Protein AF-A0A918CY23-F1 (afdb_monomer_lite)

Organism: NCBI:txid1324013

Structure (mmCIF, N/CA/C/O backbone):
data_AF-A0A918CY23-F1
#
_entry.id   AF-A0A918CY23-F1
#
loop_
_atom_site.group_PDB
_atom_site.id
_atom_site.type_symbol
_atom_site.label_atom_id
_atom_site.label_alt_id
_atom_site.label_comp_id
_atom_site.label_asym_id
_atom_site.label_entity_id
_atom_site.label_seq_id
_atom_site.pdbx_PDB_ins_code
_atom_site.Cartn_x
_atom_site.Cartn_y
_atom_site.Cartn_z
_atom_site.occupancy
_atom_site.B_iso_or_equiv
_atom_site.auth_seq_id
_atom_site.auth_comp_id
_atom_site.auth_asym_id
_atom_site.auth_atom_id
_atom_site.pdbx_PDB_model_num
ATOM 1 N N . MET A 1 1 ? 44.129 -3.832 -12.506 1.00 37.56 1 MET A N 1
ATOM 2 C CA . MET A 1 1 ? 43.509 -3.142 -11.357 1.00 37.56 1 MET A CA 1
ATOM 3 C C . MET A 1 1 ? 42.006 -3.246 -11.543 1.00 37.56 1 MET A C 1
ATOM 5 O O . MET A 1 1 ? 41.493 -2.618 -12.458 1.00 37.56 1 MET A O 1
ATOM 9 N N . SER A 1 2 ? 41.330 -4.119 -10.791 1.00 46.75 2 SER A N 1
ATOM 10 C CA . SER A 1 2 ? 39.865 -4.212 -10.831 1.00 46.75 2 SER A CA 1
ATOM 11 C C . SER A 1 2 ? 39.284 -3.022 -10.085 1.00 46.75 2 SER A C 1
ATOM 13 O O . SER A 1 2 ? 39.454 -2.919 -8.873 1.00 46.75 2 SER A O 1
ATOM 15 N N . HIS A 1 3 ? 38.617 -2.129 -10.808 1.00 48.69 3 HIS A N 1
ATOM 16 C CA . HIS A 1 3 ? 37.638 -1.243 -10.200 1.00 48.69 3 HIS A CA 1
ATOM 17 C C . HIS A 1 3 ? 36.407 -2.096 -9.906 1.00 48.69 3 HIS A C 1
ATOM 19 O O . HIS A 1 3 ? 35.658 -2.422 -10.821 1.00 48.69 3 HIS A O 1
ATOM 25 N N . ASP A 1 4 ? 36.241 -2.510 -8.652 1.00 54.00 4 ASP A N 1
ATOM 26 C CA . ASP A 1 4 ? 34.923 -2.903 -8.165 1.00 54.00 4 ASP A CA 1
ATOM 27 C C . ASP A 1 4 ? 34.094 -1.610 -8.130 1.00 54.00 4 ASP A C 1
ATOM 29 O O . ASP A 1 4 ? 34.470 -0.680 -7.406 1.00 54.00 4 ASP A O 1
ATOM 33 N N . PRO A 1 5 ? 33.068 -1.447 -8.983 1.00 55.06 5 PRO A N 1
ATOM 34 C CA . PRO A 1 5 ? 32.243 -0.260 -8.916 1.00 55.06 5 PRO A CA 1
ATOM 35 C C . PRO A 1 5 ? 31.506 -0.328 -7.583 1.00 55.06 5 PRO A C 1
ATOM 37 O O . PRO A 1 5 ? 30.678 -1.218 -7.387 1.00 55.06 5 PRO A O 1
ATOM 40 N N . GLU A 1 6 ? 31.815 0.588 -6.659 1.00 56.19 6 GLU A N 1
ATOM 41 C CA . GLU A 1 6 ? 31.039 0.734 -5.430 1.00 56.19 6 GLU A CA 1
ATOM 42 C C . GLU A 1 6 ? 29.556 0.735 -5.806 1.00 56.19 6 GLU A C 1
ATOM 44 O O . GLU A 1 6 ? 29.077 1.646 -6.492 1.00 56.19 6 GLU A O 1
ATOM 49 N N . ARG A 1 7 ? 28.826 -0.317 -5.410 1.00 62.09 7 ARG A N 1
ATOM 50 C CA . ARG A 1 7 ? 27.379 -0.377 -5.611 1.00 62.09 7 ARG A CA 1
ATOM 51 C C . ARG A 1 7 ? 26.797 0.836 -4.911 1.00 62.09 7 ARG A C 1
ATOM 53 O O . ARG A 1 7 ? 26.738 0.880 -3.682 1.00 62.09 7 ARG A O 1
ATOM 60 N N . ARG A 1 8 ? 26.381 1.821 -5.703 1.00 62.12 8 ARG A N 1
ATOM 61 C CA . ARG A 1 8 ? 25.743 3.036 -5.216 1.00 62.12 8 ARG A CA 1
ATOM 62 C C . ARG A 1 8 ? 24.570 2.612 -4.338 1.00 62.12 8 ARG A C 1
ATOM 64 O O . ARG A 1 8 ? 23.620 2.004 -4.828 1.00 62.12 8 ARG A O 1
ATOM 71 N N . LYS A 1 9 ? 24.661 2.865 -3.029 1.00 64.50 9 LYS A N 1
ATOM 72 C CA . LYS A 1 9 ? 23.552 2.592 -2.113 1.00 64.50 9 LYS A CA 1
ATOM 73 C C . LYS A 1 9 ? 22.391 3.480 -2.537 1.00 64.50 9 LYS A C 1
ATOM 75 O O . LYS A 1 9 ? 22.522 4.704 -2.536 1.00 64.50 9 LYS A O 1
ATOM 80 N N . LEU A 1 10 ? 21.287 2.857 -2.935 1.00 69.25 10 LEU A N 1
ATOM 81 C CA . LEU A 1 10 ? 20.055 3.582 -3.204 1.00 69.25 10 LEU A CA 1
ATOM 82 C C . LEU A 1 10 ? 19.602 4.255 -1.899 1.00 69.25 10 LEU A C 1
ATOM 84 O O . LEU A 1 10 ? 19.675 3.622 -0.838 1.00 69.25 10 LEU A O 1
ATOM 88 N N . PRO A 1 11 ? 19.192 5.531 -1.942 1.00 63.91 11 PRO A N 1
ATOM 89 C CA . PRO A 1 11 ? 18.711 6.216 -0.755 1.00 63.91 11 PRO A CA 1
ATOM 90 C C . PRO A 1 11 ? 17.453 5.514 -0.237 1.00 63.91 11 PRO A C 1
ATOM 92 O O . PRO A 1 11 ? 16.504 5.285 -0.984 1.00 63.91 11 PRO A O 1
ATOM 95 N N . LEU A 1 12 ? 17.447 5.162 1.049 1.00 64.81 12 LEU A N 1
ATOM 96 C CA . LEU A 1 12 ? 16.248 4.661 1.712 1.00 64.81 12 LEU A CA 1
ATOM 97 C C . LEU A 1 12 ? 15.344 5.845 2.051 1.00 64.81 12 LEU A C 1
ATOM 99 O O . LEU A 1 12 ? 15.777 6.786 2.720 1.00 64.81 12 LEU A O 1
ATOM 103 N N . ILE A 1 13 ? 14.074 5.770 1.660 1.00 66.25 13 ILE A N 1
ATOM 104 C CA . ILE A 1 13 ? 13.051 6.686 2.167 1.00 66.25 13 ILE A CA 1
ATOM 105 C C . ILE A 1 13 ? 12.682 6.223 3.585 1.00 66.25 13 ILE A C 1
ATOM 107 O O . ILE A 1 13 ? 11.711 5.508 3.795 1.00 66.25 13 ILE A O 1
ATOM 111 N N . ALA A 1 14 ? 13.503 6.591 4.571 1.00 64.19 14 ALA A N 1
ATOM 112 C CA . ALA A 1 14 ? 13.263 6.273 5.984 1.00 64.19 14 ALA A CA 1
ATOM 113 C C . ALA A 1 14 ? 12.403 7.331 6.703 1.00 64.19 14 ALA A C 1
ATOM 115 O O . ALA A 1 14 ? 11.916 7.089 7.803 1.00 64.19 14 ALA A O 1
ATOM 116 N N . VAL A 1 15 ? 12.197 8.496 6.075 1.00 70.06 15 VAL A N 1
ATOM 117 C CA . VAL A 1 15 ? 11.546 9.676 6.678 1.00 70.06 15 VAL A CA 1
ATOM 118 C C . VAL A 1 15 ? 10.114 9.386 7.136 1.00 70.06 15 VAL A C 1
ATOM 120 O O . VAL A 1 15 ? 9.665 9.916 8.149 1.00 70.06 15 VAL A O 1
ATOM 123 N N . TYR A 1 16 ? 9.397 8.515 6.427 1.00 81.38 16 TYR A N 1
ATOM 124 C CA . TYR A 1 16 ? 7.984 8.263 6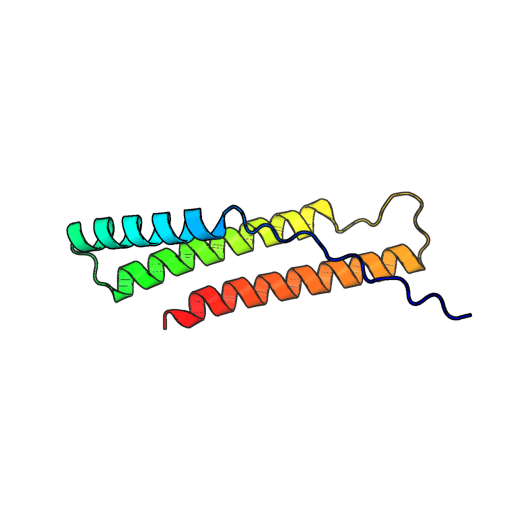.706 1.00 81.38 16 TYR A CA 1
ATOM 125 C C . TYR A 1 16 ? 7.732 7.069 7.629 1.00 81.38 16 TYR A C 1
ATOM 127 O O . TYR A 1 16 ? 6.596 6.888 8.050 1.00 81.38 16 TYR A O 1
ATOM 135 N N . ALA A 1 17 ? 8.758 6.294 7.998 1.00 81.31 17 ALA A N 1
ATOM 136 C CA . ALA A 1 17 ? 8.574 5.082 8.800 1.00 81.31 17 ALA A CA 1
ATOM 137 C C . ALA A 1 17 ? 8.022 5.392 10.203 1.00 81.31 17 ALA A C 1
ATOM 139 O O . ALA A 1 17 ? 7.021 4.818 10.622 1.00 81.31 17 ALA A O 1
ATOM 140 N N . GLU A 1 18 ? 8.625 6.354 10.906 1.00 85.62 18 GLU A N 1
ATOM 141 C CA . GLU A 1 18 ? 8.149 6.784 12.228 1.00 85.62 18 GLU A CA 1
ATOM 142 C C . GLU A 1 18 ? 6.771 7.461 12.143 1.00 85.62 18 GLU A C 1
ATOM 144 O O . GLU A 1 18 ? 5.900 7.236 12.982 1.00 85.62 18 GLU A O 1
ATOM 149 N N . THR A 1 19 ? 6.543 8.251 11.089 1.00 89.81 19 THR A N 1
ATOM 150 C CA . THR A 1 19 ? 5.252 8.913 10.848 1.00 89.81 19 THR A CA 1
ATOM 151 C C . THR A 1 19 ? 4.133 7.891 10.634 1.00 89.81 19 THR A C 1
ATOM 153 O O . THR A 1 19 ? 3.073 8.020 11.245 1.00 89.81 19 THR A O 1
ATOM 156 N N . ALA A 1 20 ? 4.374 6.860 9.819 1.00 89.31 20 ALA A N 1
ATOM 157 C CA . ALA A 1 20 ? 3.422 5.785 9.556 1.00 89.31 20 ALA A CA 1
ATOM 158 C C . ALA A 1 20 ? 3.118 4.981 10.827 1.00 89.31 20 ALA A C 1
ATOM 160 O O . ALA A 1 20 ? 1.950 4.814 11.168 1.00 89.31 20 ALA A O 1
ATOM 161 N N . ALA A 1 21 ? 4.144 4.597 11.595 1.00 90.31 21 ALA A N 1
ATOM 162 C CA . ALA A 1 21 ? 3.960 3.869 12.853 1.00 90.31 21 ALA A CA 1
ATOM 163 C C . ALA A 1 21 ? 3.116 4.658 13.874 1.00 90.31 21 ALA A C 1
ATOM 165 O O . ALA A 1 21 ? 2.211 4.113 14.512 1.00 90.31 21 ALA A O 1
ATOM 166 N N . ASN A 1 22 ? 3.365 5.966 14.001 1.00 93.81 22 ASN A N 1
ATOM 167 C CA . ASN A 1 22 ? 2.577 6.841 14.870 1.00 93.81 22 ASN A CA 1
ATOM 168 C C . ASN A 1 22 ? 1.127 6.993 14.381 1.00 93.81 22 ASN A C 1
ATOM 170 O O . ASN A 1 22 ? 0.197 7.032 15.194 1.00 93.81 22 ASN A O 1
ATOM 174 N N . ALA A 1 23 ? 0.923 7.083 13.064 1.00 94.81 23 ALA A N 1
ATOM 175 C CA . ALA A 1 23 ? -0.403 7.169 12.464 1.00 94.81 23 ALA A CA 1
ATOM 176 C C . ALA A 1 23 ? -1.202 5.877 12.684 1.00 94.81 23 ALA A C 1
ATOM 178 O O . ALA A 1 23 ? -2.329 5.953 13.168 1.00 94.81 23 ALA A O 1
ATOM 179 N N . GLU A 1 24 ? -0.607 4.711 12.429 1.00 95.25 24 GLU A N 1
ATOM 180 C CA . GLU A 1 24 ? -1.218 3.402 12.689 1.00 95.25 24 GLU A CA 1
ATOM 181 C C . GLU A 1 24 ? -1.637 3.263 14.147 1.00 95.25 24 GLU A C 1
ATOM 183 O O . GLU A 1 24 ? -2.796 2.967 14.428 1.00 95.25 24 GLU A O 1
ATOM 188 N N . GLN A 1 25 ? -0.747 3.583 15.093 1.00 95.38 25 GLN A N 1
ATOM 189 C CA . GLN A 1 25 ? -1.087 3.516 16.514 1.00 95.38 25 GLN A CA 1
ATOM 190 C C . GLN A 1 25 ? -2.288 4.409 16.860 1.00 95.38 25 GLN A C 1
ATOM 192 O O . GLN A 1 25 ? -3.129 4.046 17.689 1.00 95.38 25 GLN A O 1
ATOM 197 N N . ARG A 1 26 ? -2.374 5.597 16.252 1.00 97.31 26 ARG A N 1
ATOM 198 C CA . ARG A 1 26 ? -3.487 6.524 16.471 1.00 97.31 26 ARG A CA 1
ATOM 199 C C . ARG A 1 26 ? -4.783 6.011 15.846 1.00 97.31 26 ARG A C 1
ATOM 201 O O . ARG A 1 26 ? -5.820 6.106 16.495 1.00 97.31 26 ARG A O 1
ATOM 208 N N . VAL A 1 27 ? -4.725 5.457 14.638 1.00 96.94 27 VAL A N 1
ATOM 209 C CA . VAL A 1 27 ? -5.873 4.850 13.949 1.00 96.94 27 VAL A CA 1
ATOM 210 C C . VAL A 1 27 ? -6.405 3.662 14.747 1.00 96.94 27 VAL A C 1
ATOM 212 O O . VAL A 1 27 ? -7.596 3.633 15.040 1.00 96.94 27 VAL A O 1
ATOM 215 N N . THR A 1 28 ? -5.540 2.759 15.215 1.00 96.19 28 THR A N 1
ATOM 216 C CA . THR A 1 28 ? -5.942 1.621 16.057 1.00 96.19 28 THR A CA 1
ATOM 217 C C . THR A 1 28 ? -6.675 2.076 17.317 1.00 96.19 28 THR A C 1
ATOM 219 O O . THR A 1 28 ? -7.724 1.531 17.641 1.00 96.19 28 THR A O 1
ATOM 222 N N . LYS A 1 29 ? -6.181 3.117 18.003 1.00 96.75 29 LYS A N 1
ATOM 223 C CA . LYS A 1 29 ? -6.857 3.684 19.187 1.00 96.75 29 LYS A CA 1
ATOM 224 C C . LYS A 1 29 ? -8.232 4.271 18.860 1.00 96.75 29 LYS A C 1
ATOM 226 O O . LYS A 1 29 ? -9.139 4.182 19.679 1.00 96.75 29 LYS A O 1
ATOM 231 N N . LEU A 1 30 ? -8.383 4.903 17.695 1.00 98.19 30 LEU A N 1
ATOM 232 C CA . LEU A 1 30 ? -9.666 5.457 17.255 1.00 98.19 30 LEU A CA 1
ATOM 233 C C . LEU A 1 30 ? -10.671 4.352 16.912 1.00 98.19 30 LEU A C 1
ATOM 235 O O . LEU A 1 30 ? -11.839 4.473 17.269 1.00 98.19 30 LEU A O 1
ATOM 239 N N . LEU A 1 31 ? -10.216 3.282 16.258 1.00 97.19 31 LEU A N 1
ATOM 240 C CA . LEU A 1 31 ? -11.039 2.119 15.923 1.00 97.19 31 LEU A CA 1
ATOM 241 C C . LEU A 1 31 ? -11.483 1.363 17.185 1.00 97.19 31 LEU A C 1
ATOM 243 O O . LEU A 1 31 ? -12.666 1.062 17.322 1.00 97.19 31 LEU A O 1
ATOM 247 N N . ASP A 1 32 ? -10.577 1.159 18.143 1.00 96.94 32 ASP A N 1
ATOM 248 C CA . ASP A 1 32 ? -10.890 0.575 19.456 1.00 96.94 32 ASP A CA 1
ATOM 249 C C . ASP A 1 32 ? -11.945 1.405 20.209 1.00 96.94 32 ASP A C 1
ATOM 251 O O . ASP A 1 32 ? -12.962 0.879 20.658 1.00 96.94 32 ASP A O 1
ATOM 255 N N . ALA A 1 33 ? -11.784 2.734 20.246 1.00 98.00 33 ALA A N 1
ATOM 256 C CA . ALA A 1 33 ? -12.766 3.636 20.852 1.00 98.00 33 ALA A CA 1
ATOM 257 C C . ALA A 1 33 ? -14.136 3.623 20.142 1.00 98.00 33 ALA A C 1
ATOM 259 O O . ALA A 1 33 ? -15.153 3.931 20.765 1.00 98.00 33 ALA A O 1
ATOM 260 N N . ALA A 1 34 ? -14.172 3.269 18.855 1.00 97.56 34 ALA A N 1
ATOM 261 C CA . ALA A 1 34 ? -15.397 3.078 18.081 1.00 97.56 34 ALA A CA 1
ATOM 262 C C . ALA A 1 34 ? -16.012 1.673 18.250 1.00 97.56 34 ALA A C 1
ATOM 264 O O . ALA A 1 34 ? -17.081 1.410 17.700 1.00 97.56 34 ALA A O 1
ATOM 265 N N . GLY A 1 35 ? -15.370 0.783 19.015 1.00 97.81 35 GLY A N 1
ATOM 266 C CA . GLY A 1 35 ? -15.828 -0.585 19.265 1.00 97.81 35 GLY A CA 1
ATOM 267 C C . GLY A 1 35 ? -15.455 -1.591 18.174 1.00 97.81 35 GLY A C 1
ATOM 268 O O . GLY A 1 35 ? -15.999 -2.694 18.166 1.00 97.81 35 GLY A O 1
ATOM 269 N N . VAL A 1 36 ? -14.548 -1.236 17.259 1.00 98.00 36 VAL A N 1
ATOM 270 C CA . VAL A 1 36 ? -14.030 -2.157 16.238 1.00 98.00 36 VAL A CA 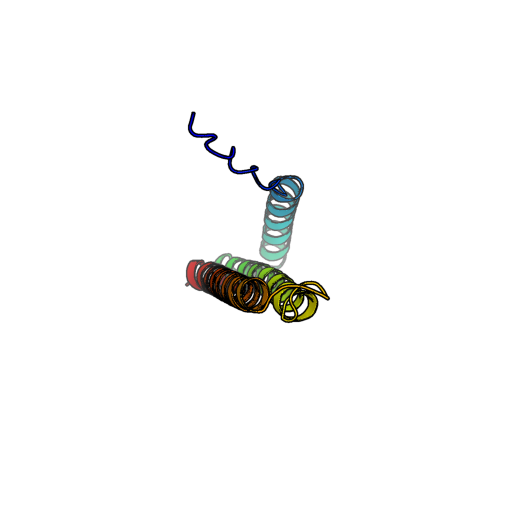1
ATOM 271 C C . VAL A 1 36 ? -13.128 -3.186 16.909 1.00 98.00 36 VAL A C 1
ATOM 273 O O . VAL A 1 36 ? -12.274 -2.846 17.729 1.00 98.00 36 VAL A O 1
ATOM 276 N N . SER A 1 37 ? -13.303 -4.460 16.559 1.00 96.25 37 SER A N 1
ATOM 277 C CA . SER A 1 37 ? -12.472 -5.523 17.127 1.00 96.25 37 SER A CA 1
ATOM 278 C C . SER A 1 37 ? -11.000 -5.368 16.706 1.00 96.25 37 SER A C 1
ATOM 280 O O . SER A 1 37 ? -10.729 -4.944 15.580 1.00 96.25 37 SER A O 1
ATOM 282 N N . PRO A 1 38 ? -10.024 -5.768 17.544 1.00 92.62 38 PRO A N 1
ATOM 283 C CA . PRO A 1 38 ? -8.610 -5.681 17.179 1.00 92.62 38 PRO A CA 1
ATOM 284 C C . PRO A 1 38 ? -8.261 -6.402 15.869 1.00 92.62 38 PRO A C 1
ATOM 286 O O . PRO A 1 38 ? -7.449 -5.901 15.098 1.00 92.62 38 PRO A O 1
ATOM 289 N N . SER A 1 39 ? -8.893 -7.548 15.596 1.00 93.88 39 SER A N 1
ATOM 290 C CA . SER A 1 39 ? -8.716 -8.302 14.350 1.00 93.88 39 SER A CA 1
ATOM 291 C C . SER A 1 39 ? -9.231 -7.541 13.131 1.00 93.88 39 SER A C 1
ATOM 293 O O . SER A 1 39 ? -8.546 -7.470 12.118 1.00 93.88 39 SER A O 1
ATOM 295 N N . GLU A 1 40 ? -10.411 -6.931 13.232 1.00 95.44 40 GLU A N 1
ATOM 296 C CA . GLU A 1 40 ? -10.991 -6.140 12.143 1.00 95.44 40 GLU A CA 1
ATOM 297 C C . GLU A 1 40 ? -10.180 -4.864 11.888 1.00 95.44 40 GLU A C 1
ATOM 299 O O . GLU A 1 40 ? -9.884 -4.540 10.741 1.00 95.44 40 GLU A O 1
ATOM 304 N N . ALA A 1 41 ? -9.733 -4.184 12.948 1.00 95.62 41 ALA A N 1
ATOM 305 C CA . ALA A 1 41 ? -8.847 -3.031 12.825 1.00 95.62 41 ALA A CA 1
ATOM 306 C C . ALA A 1 41 ? -7.521 -3.398 12.140 1.00 95.62 41 ALA A C 1
ATOM 308 O O . ALA A 1 41 ? -7.020 -2.636 11.315 1.00 95.62 41 ALA A O 1
ATOM 309 N N . HIS A 1 42 ? -6.963 -4.568 12.461 1.00 93.25 42 HIS A N 1
ATOM 310 C CA . HIS A 1 42 ? -5.726 -5.051 11.859 1.00 93.25 42 HIS A CA 1
ATOM 311 C C . HIS A 1 42 ? -5.886 -5.352 10.361 1.00 93.25 42 HIS A C 1
ATOM 313 O O . HIS A 1 42 ? -5.046 -4.922 9.574 1.00 93.25 42 HIS A O 1
ATOM 319 N N . ILE A 1 43 ? -6.988 -6.001 9.963 1.00 95.19 43 ILE A 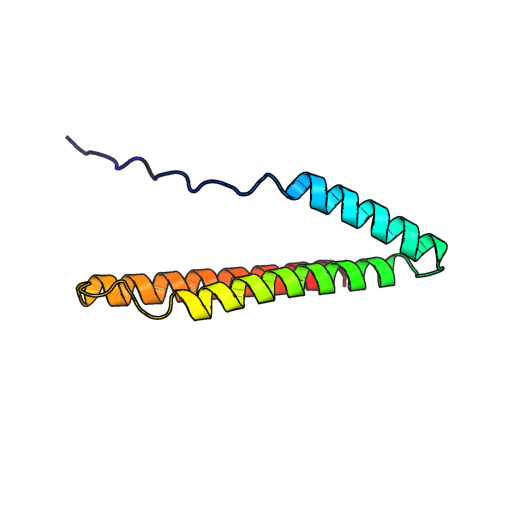N 1
ATOM 320 C CA . ILE A 1 43 ? -7.323 -6.253 8.551 1.00 95.19 43 ILE A CA 1
ATOM 321 C C . ILE A 1 43 ? -7.439 -4.931 7.781 1.00 95.19 43 ILE A C 1
ATOM 323 O O . ILE A 1 43 ? -6.766 -4.752 6.771 1.00 95.19 43 ILE A O 1
ATOM 327 N N . LEU A 1 44 ? -8.209 -3.965 8.297 1.00 95.38 44 LEU A N 1
ATOM 328 C CA . LEU A 1 44 ? -8.391 -2.663 7.640 1.00 95.38 44 LEU A CA 1
ATOM 329 C C . LEU A 1 44 ? -7.067 -1.910 7.448 1.00 95.38 44 LEU A C 1
ATOM 331 O O . LEU A 1 44 ? -6.842 -1.301 6.403 1.00 95.38 44 LEU A O 1
ATOM 335 N N . ILE A 1 45 ? -6.187 -1.935 8.453 1.00 94.19 45 ILE A N 1
ATOM 336 C CA . ILE A 1 45 ? -4.869 -1.298 8.359 1.00 94.19 45 ILE A CA 1
ATOM 337 C C . ILE A 1 45 ? -4.015 -1.986 7.290 1.00 94.19 45 ILE A C 1
ATOM 339 O O . ILE A 1 45 ? -3.381 -1.295 6.492 1.00 94.19 45 ILE A O 1
ATOM 343 N N . ALA A 1 46 ? -4.019 -3.317 7.233 1.00 93.00 46 ALA A N 1
ATOM 344 C CA . ALA A 1 46 ? -3.253 -4.044 6.230 1.00 93.00 46 ALA A CA 1
ATOM 345 C C . ALA A 1 46 ? -3.779 -3.842 4.808 1.00 93.00 46 ALA A C 1
ATOM 347 O O . ALA A 1 46 ? -2.968 -3.679 3.899 1.00 93.00 46 ALA A O 1
ATOM 348 N N . ASP A 1 47 ? -5.097 -3.768 4.612 1.00 94.88 47 ASP A N 1
ATOM 349 C CA . ASP A 1 47 ? -5.691 -3.441 3.311 1.00 94.88 47 ASP A CA 1
ATOM 350 C C . ASP A 1 47 ? -5.251 -2.045 2.840 1.00 94.88 47 ASP A C 1
ATOM 352 O O . ASP A 1 47 ? -4.853 -1.865 1.688 1.00 94.88 47 ASP A O 1
ATOM 356 N N . ILE A 1 48 ? -5.234 -1.053 3.741 1.00 94.19 48 ILE A N 1
ATOM 357 C CA . ILE A 1 48 ? -4.740 0.302 3.438 1.00 94.19 48 ILE A CA 1
ATOM 358 C C . ILE A 1 48 ? -3.254 0.275 3.056 1.00 94.19 48 ILE A C 1
ATOM 360 O O . ILE A 1 48 ? -2.850 0.901 2.074 1.00 94.19 48 ILE A O 1
ATOM 364 N N . GLN A 1 49 ? -2.426 -0.441 3.820 1.00 93.44 49 GLN A N 1
ATOM 365 C CA . GLN A 1 49 ? -0.996 -0.569 3.537 1.00 93.44 49 GLN A CA 1
ATOM 366 C C . GLN A 1 49 ? -0.745 -1.288 2.204 1.00 93.44 49 GLN A C 1
ATOM 368 O O . GLN A 1 49 ? 0.126 -0.874 1.440 1.00 93.44 49 GLN A O 1
ATOM 373 N N . ALA A 1 50 ? -1.507 -2.341 1.904 1.00 91.25 50 ALA A N 1
ATOM 374 C CA . ALA A 1 50 ? -1.428 -3.062 0.641 1.00 91.25 50 ALA A CA 1
ATOM 375 C C . ALA A 1 50 ? -1.843 -2.175 -0.541 1.00 91.25 50 ALA A C 1
ATOM 377 O O . ALA A 1 50 ? -1.120 -2.129 -1.534 1.00 91.25 50 ALA A O 1
ATOM 378 N N . GLY A 1 51 ? -2.911 -1.382 -0.400 1.00 91.50 51 GLY A N 1
ATOM 379 C CA . GLY A 1 51 ? -3.321 -0.393 -1.402 1.00 91.50 51 GLY A CA 1
ATOM 380 C C . GLY A 1 51 ? -2.268 0.696 -1.650 1.00 91.50 51 GLY A C 1
ATOM 381 O O . GLY A 1 51 ? -2.066 1.122 -2.785 1.00 91.50 51 GLY A O 1
ATOM 382 N N . ALA A 1 52 ? -1.519 1.111 -0.623 1.00 91.25 52 ALA A N 1
ATOM 383 C CA . ALA A 1 52 ? -0.387 2.025 -0.809 1.00 91.25 52 ALA A CA 1
ATOM 384 C C . ALA A 1 52 ? 0.753 1.384 -1.629 1.00 91.25 52 ALA A C 1
ATOM 386 O O . ALA A 1 52 ? 1.388 2.058 -2.442 1.00 91.25 52 ALA A O 1
ATOM 387 N N . VAL A 1 53 ? 1.000 0.081 -1.448 1.00 91.06 53 VAL A N 1
ATOM 388 C CA . VAL A 1 53 ? 1.974 -0.679 -2.253 1.00 91.06 53 VAL A CA 1
ATOM 389 C C . VAL A 1 53 ? 1.473 -0.878 -3.685 1.00 91.06 53 VAL A C 1
ATOM 391 O O . VAL A 1 53 ? 2.268 -0.769 -4.616 1.00 91.06 53 VAL A O 1
ATOM 394 N N . GLU A 1 54 ? 0.174 -1.114 -3.875 1.00 89.31 54 GLU A N 1
ATOM 395 C CA . GLU A 1 54 ? -0.462 -1.180 -5.196 1.00 89.31 54 GLU A CA 1
ATOM 396 C C . GLU A 1 54 ? -0.329 0.148 -5.957 1.00 89.31 54 GLU A C 1
ATOM 398 O O . GLU A 1 54 ? 0.034 0.147 -7.131 1.00 89.31 54 GLU A O 1
ATOM 403 N N . GLY A 1 55 ? -0.517 1.289 -5.285 1.00 85.81 55 GLY A N 1
ATOM 404 C CA . GLY A 1 55 ? -0.274 2.608 -5.880 1.00 85.81 55 GLY A CA 1
ATOM 405 C C . GLY A 1 55 ? 1.169 2.773 -6.372 1.00 85.81 55 GLY A C 1
ATOM 406 O O . GLY A 1 55 ? 1.394 3.157 -7.518 1.00 85.81 55 GLY A O 1
ATOM 407 N N . ALA A 1 56 ? 2.151 2.388 -5.548 1.00 87.38 56 ALA A N 1
ATOM 408 C CA . ALA A 1 56 ? 3.563 2.404 -5.941 1.00 87.38 56 ALA A CA 1
ATOM 409 C C . ALA A 1 56 ? 3.868 1.435 -7.100 1.00 87.38 56 ALA A C 1
ATOM 411 O O . ALA A 1 56 ? 4.703 1.725 -7.955 1.00 87.38 56 ALA A O 1
ATOM 412 N N . HIS A 1 57 ? 3.192 0.286 -7.147 1.00 86.69 57 HIS A N 1
ATOM 413 C CA . HIS A 1 57 ? 3.282 -0.658 -8.259 1.00 86.69 57 HIS A CA 1
ATOM 414 C C . HIS A 1 57 ? 2.743 -0.056 -9.567 1.00 86.69 57 HIS A C 1
ATOM 416 O O . HIS A 1 57 ? 3.378 -0.208 -10.609 1.00 86.69 57 HIS A O 1
ATOM 422 N N . GLY A 1 58 ? 1.624 0.674 -9.509 1.00 84.75 58 GLY A N 1
ATOM 423 C CA . GLY A 1 58 ? 1.078 1.418 -10.646 1.00 84.75 58 GLY A CA 1
ATOM 424 C C . GLY A 1 58 ? 2.065 2.446 -11.203 1.00 84.75 58 GLY A C 1
ATOM 425 O O . GLY A 1 58 ? 2.327 2.442 -12.403 1.00 84.75 58 GLY A O 1
ATOM 426 N N . GLU A 1 59 ? 2.696 3.247 -10.337 1.00 83.62 59 GLU A N 1
ATOM 427 C CA . GLU A 1 59 ? 3.721 4.219 -10.755 1.00 83.62 59 GLU A CA 1
ATOM 428 C C . GLU A 1 59 ? 4.901 3.551 -11.483 1.00 83.62 59 GLU A C 1
ATOM 430 O O . GLU A 1 59 ? 5.368 4.072 -12.494 1.00 83.62 59 GLU A O 1
ATOM 435 N N . VAL A 1 60 ? 5.355 2.377 -11.022 1.00 83.12 60 VAL A N 1
ATOM 436 C CA . VAL A 1 60 ? 6.423 1.602 -11.687 1.00 83.12 60 VAL A CA 1
ATOM 437 C C . VAL A 1 60 ? 5.983 1.080 -13.057 1.00 83.12 60 VAL A C 1
ATOM 439 O O . VAL A 1 60 ? 6.776 1.051 -13.990 1.00 83.12 60 VAL A O 1
ATOM 442 N N . ILE A 1 61 ? 4.727 0.674 -13.225 1.00 78.75 61 ILE A N 1
ATOM 443 C CA . ILE A 1 61 ? 4.235 0.247 -14.542 1.00 78.75 61 ILE A CA 1
ATOM 444 C C . ILE A 1 61 ? 4.112 1.446 -15.495 1.00 78.75 61 ILE A C 1
ATOM 446 O O . ILE A 1 61 ? 4.455 1.341 -16.676 1.00 78.75 61 ILE A O 1
ATOM 450 N N . GLU A 1 62 ? 3.642 2.589 -14.994 1.00 76.25 62 GLU A N 1
ATOM 451 C CA . GLU A 1 62 ? 3.377 3.780 -15.805 1.00 76.25 62 GLU A CA 1
ATOM 452 C C . GLU A 1 62 ? 4.644 4.554 -16.199 1.00 76.25 62 GLU A C 1
ATOM 454 O O . GLU A 1 62 ? 4.723 5.048 -17.325 1.00 76.25 62 GLU A O 1
ATOM 459 N N . LEU A 1 63 ? 5.647 4.653 -15.319 1.00 65.25 63 LEU A N 1
ATOM 460 C CA . LEU A 1 63 ? 6.870 5.427 -15.578 1.00 65.25 63 LEU A CA 1
ATOM 461 C C . LEU A 1 63 ? 7.919 4.677 -16.411 1.00 65.25 63 LEU A C 1
ATOM 463 O O . LEU A 1 63 ? 8.773 5.317 -17.023 1.00 65.25 63 LEU A O 1
ATOM 467 N N . ASP A 1 64 ? 7.852 3.347 -16.468 1.00 63.50 64 ASP A N 1
ATOM 468 C CA . ASP A 1 64 ? 9.067 2.547 -16.644 1.00 63.50 64 ASP A CA 1
ATOM 469 C C . ASP A 1 64 ? 8.943 1.425 -17.699 1.00 63.50 64 ASP A C 1
ATOM 471 O O . ASP A 1 64 ? 9.906 0.717 -17.967 1.00 63.50 64 ASP A O 1
ATOM 475 N N . THR A 1 65 ? 7.830 1.273 -18.423 1.00 65.00 65 THR A N 1
ATOM 476 C CA . THR A 1 65 ? 7.766 0.277 -19.526 1.00 65.00 65 THR A CA 1
ATOM 477 C C . THR A 1 65 ? 8.576 0.661 -20.773 1.00 65.00 65 THR A C 1
ATOM 479 O O . THR A 1 65 ? 8.781 -0.167 -21.662 1.00 65.00 65 THR A O 1
ATOM 482 N N . GLN A 1 66 ? 9.069 1.899 -20.857 1.00 71.69 66 GLN A N 1
ATOM 483 C CA . GLN A 1 66 ? 9.886 2.393 -21.967 1.00 71.69 66 GLN A CA 1
ATOM 484 C C . GLN A 1 66 ? 11.265 2.790 -21.438 1.00 71.69 66 GLN A C 1
ATOM 486 O O . GLN A 1 66 ? 11.394 3.722 -20.648 1.00 71.69 66 GLN A O 1
ATOM 491 N N . ALA A 1 67 ? 12.313 2.105 -21.894 1.00 79.62 67 ALA A N 1
ATOM 492 C CA . ALA A 1 67 ? 13.677 2.492 -21.552 1.00 79.62 67 ALA A CA 1
ATOM 493 C C . ALA A 1 67 ? 14.006 3.903 -22.084 1.00 79.62 67 ALA A C 1
ATOM 495 O O . ALA A 1 67 ? 13.401 4.343 -23.069 1.00 79.62 67 ALA A O 1
ATOM 496 N N . PRO A 1 68 ? 15.000 4.604 -21.501 1.00 82.62 68 PRO A N 1
ATOM 497 C CA . PRO A 1 68 ? 15.360 5.956 -21.918 1.00 82.62 68 PRO A CA 1
ATOM 498 C C . PRO A 1 68 ? 15.557 6.071 -23.433 1.00 82.62 68 PRO A C 1
ATOM 500 O O . PRO A 1 68 ? 16.197 5.218 -24.058 1.00 82.62 68 PRO A O 1
ATOM 503 N N . SER A 1 69 ? 15.024 7.133 -24.036 1.00 81.44 69 SER A N 1
ATOM 504 C CA . SER A 1 69 ? 15.096 7.332 -25.485 1.00 81.44 69 SER A CA 1
ATOM 505 C C . SER A 1 69 ? 16.546 7.323 -25.981 1.00 81.44 69 SER A C 1
ATOM 507 O O . SER A 1 69 ? 17.420 7.955 -25.390 1.00 81.44 69 SER A O 1
ATOM 509 N N . GLY A 1 70 ? 16.808 6.606 -27.077 1.00 84.06 70 GLY A N 1
ATOM 510 C CA . GLY A 1 70 ? 18.161 6.441 -27.623 1.00 84.06 70 GLY A CA 1
ATOM 511 C C . GLY A 1 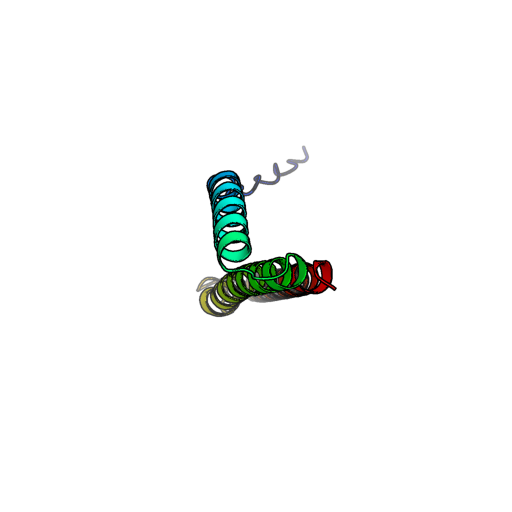70 ? 18.997 5.336 -26.963 1.00 84.06 70 GLY A C 1
ATOM 512 O O . GLY A 1 70 ? 20.160 5.167 -27.326 1.00 84.06 70 GLY A O 1
ATOM 513 N N . SER A 1 71 ? 18.425 4.566 -26.031 1.00 87.38 71 SER A N 1
ATOM 514 C CA . SER A 1 71 ? 19.065 3.366 -25.475 1.00 87.38 71 SER A CA 1
ATOM 515 C C . SER A 1 71 ? 19.284 2.292 -26.542 1.00 87.38 71 SER A C 1
ATOM 517 O O . SER A 1 71 ? 18.455 2.121 -27.437 1.00 87.38 71 SER A O 1
ATOM 519 N N . SER A 1 72 ? 20.377 1.532 -26.418 1.00 90.75 72 SER A N 1
ATOM 520 C CA . SER A 1 72 ? 20.591 0.334 -27.234 1.00 90.75 72 SER A CA 1
ATOM 521 C C . SER A 1 72 ? 19.565 -0.750 -26.895 1.00 90.75 72 SER A C 1
ATOM 523 O O . SER A 1 72 ? 19.030 -0.783 -25.789 1.00 90.75 72 SER A O 1
ATOM 525 N N . GLU A 1 73 ? 19.336 -1.679 -27.821 1.00 89.12 73 GLU A N 1
ATOM 526 C CA . GLU A 1 73 ? 18.411 -2.808 -27.642 1.00 89.12 73 GLU A CA 1
ATOM 527 C C . GLU A 1 73 ? 18.716 -3.623 -26.371 1.00 89.12 73 GLU A C 1
ATOM 529 O O . GLU A 1 73 ? 17.822 -3.935 -25.591 1.00 89.12 73 GLU A O 1
ATOM 534 N N . GLN A 1 74 ? 19.998 -3.864 -26.081 1.00 90.88 74 GLN A N 1
ATOM 535 C CA . GLN A 1 74 ? 20.411 -4.569 -24.865 1.00 90.88 74 GLN A CA 1
ATOM 536 C C . GLN A 1 74 ? 20.064 -3.795 -23.579 1.00 90.88 74 GLN A C 1
ATOM 538 O O . GLN A 1 74 ? 19.716 -4.400 -22.565 1.00 90.88 74 GLN A O 1
ATOM 543 N N . VAL A 1 75 ? 20.153 -2.459 -23.602 1.00 87.31 75 VAL A N 1
ATOM 544 C CA . VAL A 1 75 ? 19.740 -1.613 -22.470 1.00 87.31 75 VAL A CA 1
ATOM 545 C C . VAL A 1 75 ? 18.219 -1.612 -22.335 1.00 87.31 75 VAL A C 1
ATOM 547 O O . VAL A 1 75 ? 17.724 -1.673 -21.214 1.00 87.31 75 VAL A O 1
ATOM 550 N N . GLN A 1 76 ? 17.484 -1.605 -23.449 1.00 87.56 76 GLN A N 1
ATOM 551 C CA . GLN A 1 76 ? 16.021 -1.690 -23.450 1.00 87.56 76 GLN A CA 1
ATOM 552 C C . GLN A 1 76 ? 15.526 -3.003 -22.834 1.00 87.56 76 GLN A C 1
ATOM 554 O O . GLN A 1 76 ? 14.655 -2.987 -21.967 1.00 87.56 76 GLN A O 1
ATOM 559 N N . GLU A 1 77 ? 16.121 -4.132 -23.220 1.00 88.81 77 GLU A N 1
ATOM 560 C CA . GLU A 1 77 ? 15.772 -5.441 -22.664 1.00 88.81 77 GLU A CA 1
ATOM 561 C C . GLU A 1 77 ? 16.111 -5.530 -21.169 1.00 88.81 77 GLU A C 1
ATOM 563 O O . GLU A 1 77 ? 15.294 -5.971 -20.360 1.00 88.81 77 GLU A O 1
ATOM 568 N N . GLY A 1 78 ? 17.309 -5.078 -20.779 1.00 90.81 78 GLY A N 1
ATOM 569 C CA . GLY A 1 78 ? 17.729 -5.070 -19.377 1.00 90.81 78 GLY A CA 1
ATOM 570 C C . GLY A 1 78 ? 16.844 -4.185 -18.496 1.00 90.81 78 GLY A C 1
ATOM 571 O O . GLY A 1 78 ? 16.555 -4.547 -17.357 1.00 90.81 78 GLY A O 1
ATOM 572 N N . TRP A 1 79 ? 16.387 -3.055 -19.037 1.00 89.94 79 TRP A N 1
ATOM 573 C CA . TRP A 1 79 ? 15.446 -2.151 -18.389 1.00 89.94 79 TRP A CA 1
ATOM 574 C C . TRP A 1 79 ? 14.087 -2.811 -18.167 1.00 89.94 79 TRP A C 1
ATOM 576 O O . TRP A 1 79 ? 13.627 -2.872 -17.029 1.00 89.94 79 TRP A O 1
ATOM 586 N N . LEU A 1 80 ? 13.494 -3.389 -19.217 1.00 88.19 80 LEU A N 1
ATOM 587 C CA . LEU A 1 80 ? 12.202 -4.070 -19.115 1.00 88.19 80 LEU A CA 1
ATOM 588 C C . LEU A 1 80 ? 12.235 -5.175 -18.052 1.00 88.19 80 LEU A C 1
ATOM 590 O O . LEU A 1 80 ? 11.379 -5.207 -17.172 1.00 88.19 80 LEU A O 1
ATOM 594 N N . ARG A 1 81 ? 13.277 -6.018 -18.055 1.00 89.38 81 ARG A N 1
ATOM 595 C CA . ARG A 1 81 ? 13.420 -7.073 -17.037 1.00 89.38 81 ARG A CA 1
ATOM 596 C C . ARG A 1 81 ? 13.578 -6.526 -15.619 1.00 89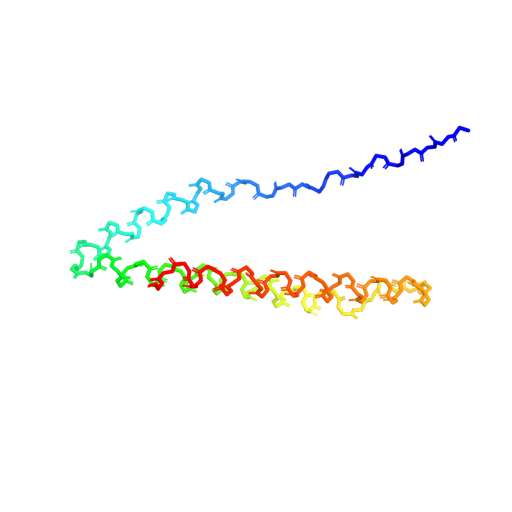.38 81 ARG A C 1
ATOM 598 O O . ARG A 1 81 ? 13.149 -7.168 -14.662 1.00 89.38 81 ARG A O 1
ATOM 605 N N . ALA A 1 82 ? 14.238 -5.380 -15.454 1.00 88.69 82 ALA A N 1
ATOM 606 C CA . ALA A 1 82 ? 14.379 -4.754 -14.143 1.00 88.69 82 ALA A CA 1
ATOM 607 C C . ALA A 1 82 ? 13.024 -4.255 -13.621 1.00 88.69 82 ALA A C 1
ATOM 609 O O . ALA A 1 82 ? 12.707 -4.468 -12.451 1.00 88.69 82 ALA A O 1
ATOM 610 N N . VAL A 1 83 ? 12.219 -3.656 -14.496 1.00 88.44 83 VAL A N 1
ATOM 611 C CA . VAL A 1 83 ? 10.879 -3.147 -14.183 1.00 88.44 83 VAL A CA 1
ATOM 612 C C . VAL A 1 83 ? 9.931 -4.290 -13.837 1.00 88.44 83 VAL A C 1
ATOM 614 O O . VAL A 1 83 ? 9.298 -4.244 -12.785 1.00 88.44 83 VAL A O 1
ATOM 617 N N . GLU A 1 84 ? 9.927 -5.370 -14.625 1.00 88.81 84 GLU A N 1
ATOM 618 C CA . GLU A 1 84 ? 9.190 -6.604 -14.312 1.00 88.81 84 GLU A CA 1
ATOM 619 C C . GLU A 1 84 ? 9.581 -7.159 -12.934 1.00 88.81 84 GLU A C 1
ATOM 621 O O . GLU A 1 84 ? 8.724 -7.448 -12.100 1.00 88.81 84 GLU A O 1
ATOM 626 N N . ALA A 1 85 ? 10.882 -7.242 -12.637 1.00 91.19 85 ALA A N 1
ATOM 627 C CA . ALA A 1 85 ? 11.355 -7.758 -11.355 1.00 91.19 85 ALA A CA 1
ATOM 628 C C . ALA A 1 85 ? 10.936 -6.884 -10.155 1.00 91.19 85 ALA A C 1
ATOM 630 O O . ALA A 1 85 ? 10.677 -7.415 -9.066 1.00 91.19 85 ALA A O 1
ATOM 631 N N . ILE A 1 86 ? 10.886 -5.557 -10.326 1.00 90.12 86 ILE A N 1
ATOM 632 C CA . ILE A 1 86 ? 10.430 -4.616 -9.292 1.00 90.12 86 ILE A CA 1
ATOM 633 C C . ILE A 1 86 ? 8.913 -4.720 -9.113 1.00 90.12 86 ILE A C 1
ATOM 635 O O . ILE A 1 86 ? 8.458 -4.837 -7.973 1.00 90.12 86 ILE A O 1
ATOM 639 N N . ALA A 1 87 ? 8.146 -4.754 -10.204 1.00 88.00 87 ALA A N 1
ATOM 640 C CA . ALA A 1 87 ? 6.695 -4.917 -10.182 1.00 88.00 87 ALA A CA 1
ATOM 641 C C . ALA A 1 87 ? 6.285 -6.216 -9.457 1.00 88.00 87 ALA A C 1
ATOM 643 O O . ALA A 1 87 ? 5.529 -6.196 -8.480 1.00 88.00 87 ALA A O 1
ATOM 644 N N . ASP A 1 88 ? 6.918 -7.334 -9.814 1.00 89.81 88 ASP A N 1
ATOM 645 C CA . ASP A 1 88 ? 6.763 -8.624 -9.138 1.00 89.81 88 ASP A CA 1
ATOM 646 C C . ASP A 1 88 ? 7.093 -8.552 -7.641 1.00 89.81 88 ASP A C 1
ATOM 648 O O . ASP A 1 88 ? 6.482 -9.216 -6.795 1.00 89.81 88 ASP A O 1
ATOM 652 N N . ARG A 1 89 ? 8.129 -7.787 -7.280 1.00 92.19 89 ARG A N 1
ATOM 653 C CA . ARG A 1 89 ? 8.531 -7.631 -5.882 1.00 92.19 89 ARG A CA 1
ATOM 654 C C . ARG A 1 89 ? 7.506 -6.827 -5.095 1.00 92.19 89 ARG A C 1
ATOM 656 O O . ARG A 1 89 ? 7.251 -7.214 -3.956 1.00 92.19 89 ARG A O 1
ATOM 663 N N . LEU A 1 90 ? 6.951 -5.761 -5.665 1.00 90.69 90 LEU A N 1
ATOM 664 C CA . LEU A 1 90 ? 5.917 -4.947 -5.028 1.00 90.69 90 LEU A CA 1
ATOM 665 C C . LEU A 1 90 ? 4.619 -5.740 -4.853 1.00 90.69 90 LEU A C 1
ATOM 667 O O . LEU A 1 90 ? 4.082 -5.745 -3.749 1.00 90.69 90 LEU A O 1
ATOM 671 N N . THR A 1 91 ? 4.215 -6.527 -5.854 1.00 89.38 91 THR A N 1
ATOM 672 C CA . THR A 1 91 ? 3.080 -7.465 -5.745 1.00 89.38 91 THR A CA 1
ATOM 673 C C . THR A 1 91 ? 3.244 -8.389 -4.532 1.00 89.38 91 THR A C 1
ATOM 675 O O . THR A 1 91 ? 2.415 -8.407 -3.627 1.00 89.38 91 THR A O 1
ATOM 678 N N . ARG A 1 92 ? 4.403 -9.053 -4.404 1.00 90.62 92 ARG A N 1
ATOM 679 C CA . ARG A 1 92 ? 4.704 -9.913 -3.239 1.00 90.62 92 ARG A CA 1
ATOM 680 C C . ARG A 1 92 ? 4.818 -9.166 -1.906 1.00 90.62 92 ARG A C 1
ATOM 682 O O . ARG A 1 92 ? 4.843 -9.801 -0.849 1.00 90.62 92 ARG A O 1
ATOM 689 N N . VAL A 1 93 ? 5.035 -7.853 -1.913 1.00 91.00 93 VAL A N 1
ATOM 690 C CA . VAL A 1 93 ? 4.994 -7.047 -0.686 1.00 91.00 93 VAL A CA 1
ATOM 691 C C . VAL A 1 93 ? 3.541 -6.810 -0.297 1.00 91.00 93 VAL A C 1
ATOM 693 O O . VAL A 1 93 ? 3.214 -7.114 0.844 1.00 91.00 93 VAL A O 1
ATOM 696 N N . ALA A 1 94 ? 2.689 -6.381 -1.232 1.00 87.88 94 ALA A N 1
ATOM 697 C CA . ALA A 1 94 ? 1.257 -6.199 -0.999 1.00 87.88 94 ALA A CA 1
ATOM 698 C C . ALA A 1 94 ? 0.602 -7.493 -0.481 1.00 87.88 94 ALA A C 1
ATOM 700 O O . ALA A 1 94 ? 0.010 -7.482 0.598 1.00 87.88 94 ALA A O 1
ATOM 701 N N . ASP A 1 95 ? 0.830 -8.625 -1.158 1.00 88.12 95 ASP A N 1
ATOM 702 C CA . ASP A 1 95 ? 0.270 -9.928 -0.770 1.00 88.12 95 ASP A CA 1
ATOM 703 C C . ASP A 1 95 ? 0.657 -10.333 0.658 1.00 88.12 95 ASP A C 1
ATOM 705 O O . ASP A 1 95 ? -0.169 -10.819 1.428 1.00 88.12 95 ASP A O 1
ATOM 709 N N . ARG A 1 96 ? 1.926 -10.132 1.040 1.00 89.00 96 ARG A N 1
ATOM 710 C CA . ARG A 1 96 ? 2.406 -10.483 2.387 1.00 89.00 96 ARG A CA 1
ATOM 711 C C . ARG A 1 96 ? 1.860 -9.555 3.462 1.00 89.00 96 ARG A C 1
ATOM 713 O O . ARG A 1 96 ? 1.655 -10.023 4.578 1.00 89.00 96 ARG A O 1
ATOM 720 N N . THR A 1 97 ? 1.659 -8.278 3.147 1.00 86.31 97 THR A N 1
ATOM 721 C CA . THR A 1 97 ? 1.051 -7.320 4.074 1.00 86.31 97 THR A CA 1
ATOM 722 C C . THR A 1 97 ? -0.355 -7.783 4.446 1.00 86.31 97 THR A C 1
ATOM 724 O O . THR A 1 97 ? -0.638 -7.948 5.630 1.00 86.31 97 THR A O 1
ATOM 727 N N . VAL A 1 98 ? -1.182 -8.132 3.455 1.00 82.06 98 VAL A N 1
ATOM 728 C CA . VAL A 1 98 ? -2.534 -8.664 3.698 1.00 82.06 98 VAL A CA 1
ATOM 729 C C . VAL A 1 98 ? -2.479 -10.029 4.389 1.00 82.06 98 VAL A C 1
ATOM 731 O O . VAL A 1 98 ? -3.132 -10.234 5.408 1.00 82.06 98 VAL A O 1
ATOM 734 N N . ALA A 1 99 ? -1.650 -10.958 3.905 1.00 78.94 99 ALA A N 1
ATOM 735 C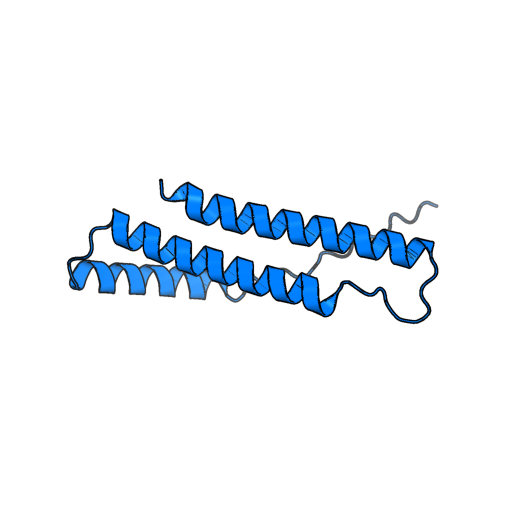 CA . ALA A 1 99 ? -1.570 -12.312 4.459 1.00 78.94 99 ALA A CA 1
ATOM 736 C C . ALA A 1 99 ? -1.063 -12.366 5.910 1.00 78.94 99 ALA A C 1
ATOM 738 O O . ALA A 1 99 ? -1.321 -13.344 6.603 1.00 78.94 99 ALA A O 1
ATOM 739 N N . SER A 1 100 ? -0.358 -11.335 6.391 1.00 73.50 100 SER A N 1
ATOM 740 C CA . SER A 1 100 ? 0.075 -11.253 7.793 1.00 73.50 100 SER A CA 1
ATOM 741 C C . SER A 1 100 ? -1.062 -10.986 8.790 1.00 73.50 100 SER A C 1
ATOM 743 O O . SER A 1 100 ? -0.822 -11.020 9.995 1.00 73.50 100 SER A O 1
ATOM 745 N N . THR A 1 101 ? -2.284 -10.760 8.292 1.00 59.84 101 THR A N 1
ATOM 746 C CA . THR A 1 101 ? -3.484 -10.477 9.096 1.00 59.84 101 THR A CA 1
ATOM 747 C C . THR A 1 101 ? -4.441 -11.655 9.276 1.00 59.84 101 THR A C 1
ATOM 749 O O . THR A 1 101 ? -5.376 -11.542 10.073 1.00 59.84 101 THR A O 1
ATOM 752 N N . MET A 1 102 ? -4.213 -12.763 8.557 1.00 53.09 102 MET A N 1
ATOM 753 C CA . MET A 1 102 ? -4.993 -14.010 8.632 1.00 53.09 102 MET A CA 1
ATOM 754 C C . MET A 1 102 ? -4.348 -15.014 9.588 1.00 53.09 102 MET A C 1
ATOM 756 O O . MET A 1 102 ? -5.112 -15.684 10.319 1.00 53.09 102 MET A O 1
#

pLDDT: mean 83.85, std 13.52, range [37.56, 98.19]

Secondary structure (DSSP, 8-state):
--------PPPP--TTHHHHHHHHHHHHHHHHHTT--HHHHHHHHHHHHHHHHHHHHHHHHHHHSSPPTT--HHHHHHHHHHHHHHHHHHHHHHHHHHHTT-

Sequence (102 aa):
MSHDPERRKLPLIAVYAETAANAEQRVTKLLDAAGVSPSEAHILIADIQAGAVEGAHGEVIELDTQAPSGSSEQVQEGWLRAVEAIADRLTRVADRTVASTM

Foldseek 3Di:
DDDPPPPPPDDDPPVCVVVLVVVLVVQLVVCVVVVHDSLRSLLVSLLVVLVVLVVVLVCLVVVQLAFPPPDDPVSNVVSNVVSVVVSVVSNVVSVVSNVVSD

Radius of gyration: 19.13 Å; chains: 1; bounding box: 59×24×48 Å